Protein AF-A0A934M4R4-F1 (afdb_monomer)

Structure (mmCIF, N/CA/C/O backbone):
data_AF-A0A934M4R4-F1
#
_entry.id   AF-A0A934M4R4-F1
#
loop_
_atom_site.group_PDB
_atom_site.id
_atom_site.type_symbol
_atom_site.label_atom_id
_atom_site.label_alt_id
_atom_site.label_comp_id
_atom_site.label_asym_id
_atom_site.label_entity_id
_atom_site.label_seq_id
_atom_site.pdbx_PDB_ins_code
_atom_site.Cartn_x
_atom_site.Cartn_y
_atom_site.Cartn_z
_atom_site.occupancy
_atom_site.B_iso_or_equiv
_atom_site.auth_seq_id
_atom_site.auth_comp_id
_atom_site.auth_asym_id
_atom_site.auth_atom_id
_atom_site.pdbx_PDB_model_num
ATOM 1 N N . MET A 1 1 ? 10.917 -2.418 -11.834 1.00 42.75 1 MET A N 1
ATOM 2 C CA . MET A 1 1 ? 10.168 -3.680 -12.030 1.00 42.75 1 MET A CA 1
ATOM 3 C C . MET A 1 1 ? 9.037 -3.367 -13.005 1.00 42.75 1 MET A C 1
ATOM 5 O O . MET A 1 1 ? 8.462 -2.303 -12.860 1.00 42.75 1 MET A O 1
ATOM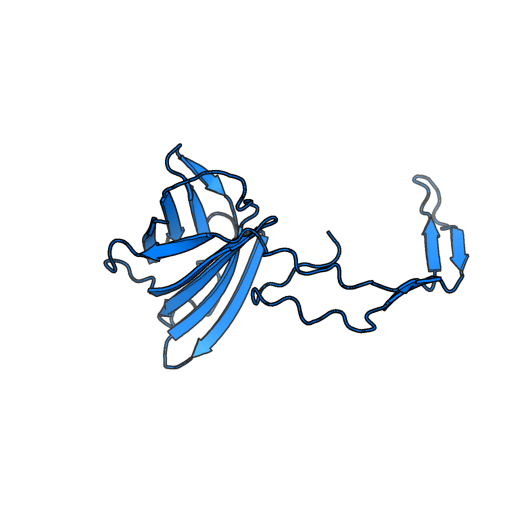 9 N N . ILE A 1 2 ? 8.799 -4.178 -14.044 1.00 49.91 2 ILE A N 1
ATOM 10 C CA . ILE A 1 2 ? 7.907 -3.802 -15.173 1.00 49.91 2 ILE A CA 1
ATOM 11 C C . ILE A 1 2 ? 6.428 -4.130 -14.877 1.00 49.91 2 ILE A C 1
ATOM 13 O O . ILE A 1 2 ? 5.533 -3.622 -15.539 1.00 49.91 2 ILE A O 1
ATOM 17 N N . LEU A 1 3 ? 6.155 -4.948 -13.854 1.00 52.44 3 LEU A N 1
ATOM 18 C CA . LEU A 1 3 ? 4.806 -5.370 -13.479 1.00 52.44 3 LEU A CA 1
ATOM 19 C C . LEU A 1 3 ? 4.591 -5.126 -11.983 1.00 52.44 3 LEU A C 1
ATOM 21 O O . LEU A 1 3 ? 5.076 -5.887 -11.149 1.00 52.44 3 LEU A O 1
ATOM 25 N N . GLU A 1 4 ? 3.869 -4.059 -11.656 1.00 50.03 4 GLU A N 1
ATOM 26 C CA . GLU A 1 4 ? 3.362 -3.765 -10.315 1.00 50.03 4 GLU A CA 1
ATOM 27 C C . GLU A 1 4 ? 1.836 -3.630 -10.415 1.00 50.03 4 GLU A C 1
ATOM 29 O O . GLU A 1 4 ? 1.331 -2.989 -11.336 1.00 50.03 4 GLU A O 1
ATOM 34 N N . SER A 1 5 ? 1.091 -4.277 -9.513 1.00 51.75 5 SER A N 1
ATOM 35 C CA . SER A 1 5 ? -0.371 -4.170 -9.455 1.00 51.75 5 SER A CA 1
ATOM 36 C C . SER A 1 5 ? -0.791 -3.561 -8.125 1.00 51.75 5 SER A C 1
ATOM 38 O O . SER A 1 5 ? -0.485 -4.092 -7.055 1.00 51.75 5 SER A O 1
ATOM 40 N N . ILE A 1 6 ? -1.517 -2.448 -8.200 1.00 54.88 6 ILE A N 1
ATOM 41 C CA . ILE A 1 6 ? -2.041 -1.713 -7.040 1.00 54.88 6 ILE A CA 1
ATOM 42 C C . ILE A 1 6 ? -3.285 -2.419 -6.466 1.00 54.88 6 ILE A C 1
ATOM 44 O O . ILE A 1 6 ? -3.585 -2.292 -5.282 1.00 54.88 6 ILE A O 1
ATOM 48 N N . SER A 1 7 ? -3.980 -3.237 -7.268 1.00 56.22 7 SER A N 1
ATOM 49 C CA . SER A 1 7 ? -5.166 -4.003 -6.843 1.00 56.22 7 SER A CA 1
ATOM 50 C C . SER A 1 7 ? -4.826 -5.321 -6.137 1.00 56.22 7 SER A C 1
ATOM 52 O O . SER A 1 7 ? -5.715 -6.099 -5.800 1.00 56.22 7 SER A O 1
ATOM 54 N N . GLY A 1 8 ? -3.535 -5.634 -5.983 1.00 49.66 8 GLY A N 1
ATOM 55 C CA . GLY A 1 8 ? -3.063 -6.878 -5.379 1.00 49.66 8 GLY A CA 1
ATOM 56 C C . GLY A 1 8 ? -3.322 -8.144 -6.209 1.00 49.66 8 GLY A C 1
ATOM 57 O O . GLY A 1 8 ? -2.852 -9.219 -5.842 1.00 49.66 8 GLY A O 1
ATOM 58 N N . SER A 1 9 ? -4.017 -8.051 -7.341 1.00 54.22 9 SER A N 1
ATOM 59 C CA . SER A 1 9 ? -4.164 -9.156 -8.288 1.00 54.22 9 SER A CA 1
ATOM 60 C C . SER A 1 9 ? -3.326 -8.863 -9.527 1.00 54.22 9 SER A C 1
ATOM 62 O O . SER A 1 9 ? -3.502 -7.846 -10.197 1.00 54.22 9 SER A O 1
ATOM 64 N N . ILE A 1 10 ? -2.355 -9.733 -9.807 1.00 58.53 10 ILE A N 1
ATOM 65 C CA . ILE A 1 10 ? -1.690 -9.760 -11.110 1.00 58.53 10 ILE A CA 1
ATOM 66 C C . ILE A 1 10 ? -2.567 -10.665 -11.980 1.00 58.53 10 ILE A C 1
ATOM 68 O O . ILE A 1 10 ? -2.750 -11.832 -11.617 1.00 58.53 10 ILE A O 1
ATOM 72 N N . PRO A 1 11 ? -3.168 -10.155 -13.069 1.00 58.50 11 PRO A N 1
ATOM 73 C CA . PRO A 1 11 ? -3.971 -10.987 -13.952 1.00 58.50 11 PRO A CA 1
ATOM 74 C C . PRO A 1 11 ? -3.113 -12.127 -14.502 1.00 58.50 11 PRO A C 1
ATOM 76 O O . PRO A 1 11 ? -1.898 -11.987 -14.662 1.00 58.50 11 PRO A O 1
ATOM 79 N N . LYS A 1 12 ? -3.743 -13.270 -14.788 1.00 64.88 12 LYS A N 1
ATOM 80 C CA . LYS A 1 12 ? -3.035 -14.389 -15.412 1.00 64.88 12 LYS A CA 1
ATOM 81 C C . LYS A 1 12 ? -2.385 -13.897 -16.703 1.00 64.88 12 LYS A C 1
ATOM 83 O O . LYS A 1 12 ? -3.072 -13.426 -17.602 1.00 64.88 12 LYS A O 1
ATOM 88 N N . LEU A 1 13 ? -1.067 -14.033 -16.791 1.00 70.38 13 LEU A N 1
ATOM 89 C CA . LEU A 1 13 ? -0.270 -13.615 -17.946 1.00 70.38 13 LEU A CA 1
ATOM 90 C C . LEU A 1 13 ? -0.336 -14.643 -19.089 1.00 70.38 13 LEU A C 1
ATOM 92 O O . LEU A 1 13 ? 0.633 -14.820 -19.825 1.00 70.38 13 LEU A O 1
ATOM 96 N N . GLU A 1 14 ? -1.458 -15.357 -19.221 1.00 68.69 14 GLU A N 1
ATOM 97 C CA . GLU A 1 14 ? -1.664 -16.312 -20.307 1.00 68.69 14 GLU A CA 1
ATOM 98 C C . GLU A 1 14 ? -1.579 -15.558 -21.638 1.00 68.69 14 GLU A C 1
ATOM 100 O O . GLU A 1 14 ? -2.387 -14.678 -21.923 1.00 68.69 14 GLU A O 1
ATOM 105 N N . ASN A 1 15 ? -0.563 -15.891 -22.438 1.00 70.75 15 ASN A N 1
ATOM 106 C CA . ASN A 1 15 ? -0.246 -15.242 -23.713 1.00 70.75 15 ASN A CA 1
ATOM 107 C C . ASN A 1 15 ? 0.137 -13.754 -23.619 1.00 70.75 15 ASN A C 1
ATOM 109 O O . ASN A 1 15 ? 0.085 -13.054 -24.629 1.00 70.75 15 ASN A O 1
ATOM 113 N N . ALA A 1 16 ? 0.546 -13.258 -22.448 1.00 78.94 16 ALA A N 1
ATOM 114 C CA . ALA A 1 16 ? 1.043 -11.891 -22.345 1.00 78.94 16 ALA A CA 1
ATOM 115 C C . ALA A 1 16 ? 2.378 -11.737 -23.099 1.00 78.94 16 ALA A C 1
ATOM 117 O O . ALA A 1 16 ? 3.275 -12.581 -23.006 1.00 78.94 16 ALA A O 1
ATOM 118 N N . VAL A 1 17 ? 2.513 -10.638 -23.840 1.00 81.38 17 VAL A N 1
ATOM 119 C CA . VAL A 1 17 ? 3.705 -10.305 -24.625 1.00 81.38 17 VAL A CA 1
ATOM 120 C C . VAL A 1 17 ? 4.112 -8.877 -24.297 1.00 81.38 17 VAL A C 1
ATOM 122 O O . VAL A 1 17 ? 3.273 -7.979 -24.282 1.00 81.38 17 VAL A O 1
ATOM 125 N N . VAL A 1 18 ? 5.401 -8.670 -24.038 1.00 85.50 18 VAL A N 1
ATOM 126 C CA . VAL A 1 18 ? 5.998 -7.334 -24.100 1.00 85.50 18 VAL A CA 1
ATOM 127 C C . VAL A 1 18 ? 6.557 -7.170 -25.505 1.00 85.50 18 VAL A C 1
ATOM 129 O O . VAL A 1 18 ? 7.500 -7.866 -25.873 1.00 85.50 18 VAL A O 1
ATOM 132 N N . GLU A 1 19 ? 5.950 -6.286 -26.289 1.00 89.94 19 GLU A N 1
ATOM 133 C CA . GLU A 1 19 ? 6.438 -5.919 -27.616 1.00 89.94 19 GLU A CA 1
ATOM 134 C C . GLU A 1 19 ? 7.292 -4.653 -27.496 1.00 89.94 19 GLU A C 1
ATOM 136 O O . GLU A 1 19 ? 6.860 -3.641 -26.941 1.00 89.94 19 GLU A O 1
ATOM 141 N N . VAL A 1 20 ? 8.531 -4.727 -27.978 1.00 89.81 20 VAL A N 1
ATOM 142 C CA . VAL A 1 20 ? 9.406 -3.562 -28.137 1.00 89.81 20 VAL A CA 1
ATOM 143 C C . VAL A 1 20 ? 9.523 -3.286 -29.629 1.00 89.81 20 VAL A C 1
ATOM 145 O O . VAL A 1 20 ? 9.950 -4.170 -30.367 1.00 89.81 20 VAL A O 1
ATOM 148 N N . GLU A 1 21 ? 9.152 -2.077 -30.055 1.00 92.00 21 GLU A N 1
ATOM 149 C CA . GLU A 1 21 ? 9.203 -1.641 -31.464 1.00 92.00 21 GLU A CA 1
ATOM 150 C C . GLU A 1 21 ? 10.481 -0.853 -31.808 1.00 92.00 21 GLU A C 1
ATOM 152 O O . GLU A 1 21 ? 10.900 -0.777 -32.966 1.00 92.00 21 GLU A O 1
ATOM 157 N N . ALA A 1 22 ? 11.106 -0.232 -30.805 1.00 91.06 22 ALA A N 1
ATOM 158 C CA . ALA A 1 22 ? 12.335 0.531 -30.977 1.00 91.06 22 ALA A CA 1
ATOM 159 C C . ALA A 1 22 ? 13.078 0.722 -29.651 1.00 91.06 22 ALA A C 1
ATOM 161 O O . ALA A 1 22 ? 12.471 0.904 -28.593 1.00 91.06 22 ALA A O 1
ATOM 162 N N . VAL A 1 23 ? 14.407 0.776 -29.723 1.00 89.06 23 VAL A N 1
ATOM 163 C CA . VAL A 1 23 ? 15.275 1.190 -28.614 1.00 89.06 23 VAL A CA 1
ATOM 164 C C . VAL A 1 23 ? 15.983 2.484 -28.994 1.00 89.06 23 VAL A C 1
ATOM 166 O O . VAL A 1 23 ? 16.750 2.525 -29.954 1.00 89.06 23 VAL A O 1
ATOM 169 N N . LYS A 1 24 ? 15.754 3.548 -28.218 1.00 89.94 24 LYS A N 1
ATOM 170 C CA . LYS A 1 24 ? 16.398 4.852 -28.424 1.00 89.94 24 LYS A CA 1
ATOM 171 C C . LYS A 1 24 ? 17.572 5.026 -27.467 1.00 89.94 24 LYS A C 1
ATOM 173 O O . LYS A 1 24 ? 17.402 4.979 -26.250 1.00 89.94 24 LYS A O 1
ATOM 178 N N . ILE A 1 25 ? 18.758 5.246 -28.025 1.00 89.06 25 ILE A N 1
ATOM 179 C CA . ILE A 1 25 ? 20.003 5.453 -27.282 1.00 89.06 25 ILE A CA 1
ATOM 180 C C . ILE A 1 25 ? 20.343 6.943 -27.300 1.00 89.06 25 ILE A C 1
ATOM 182 O O . ILE A 1 25 ? 20.584 7.526 -28.362 1.00 89.06 25 ILE A O 1
ATOM 186 N N . PHE A 1 26 ? 20.384 7.540 -26.110 1.00 87.00 26 PHE A N 1
ATOM 187 C CA . PHE A 1 26 ? 20.700 8.950 -25.899 1.00 87.00 26 PHE A CA 1
ATOM 188 C C . PHE A 1 26 ? 22.151 9.102 -25.435 1.00 87.00 26 PHE A C 1
ATOM 190 O O . PHE A 1 26 ? 22.565 8.486 -24.452 1.00 87.00 26 PHE A O 1
ATOM 197 N N . TYR A 1 27 ? 22.922 9.943 -26.125 1.00 83.25 27 TYR A N 1
ATOM 198 C CA . TYR A 1 27 ? 24.290 10.283 -25.736 1.00 83.25 27 TYR A CA 1
ATOM 199 C C . TYR A 1 27 ? 24.303 11.652 -25.057 1.00 83.25 27 TYR A C 1
ATOM 201 O O . TYR A 1 27 ? 23.703 12.599 -25.553 1.00 83.25 27 TYR A O 1
ATOM 209 N N . LYS A 1 28 ? 25.031 11.766 -23.940 1.00 73.44 28 LYS A N 1
ATOM 210 C CA . LYS A 1 28 ? 25.041 12.940 -23.045 1.00 73.44 28 LYS A CA 1
ATOM 211 C C . LYS A 1 28 ? 25.385 14.280 -23.727 1.00 73.44 28 LYS A C 1
ATOM 213 O O . LYS A 1 28 ? 25.091 15.325 -23.166 1.00 73.44 28 LYS A O 1
ATOM 218 N N . SER A 1 29 ? 26.018 14.256 -24.901 1.00 71.12 29 SER A N 1
ATOM 219 C CA . SER A 1 29 ? 26.544 15.435 -25.607 1.00 71.12 29 SER A CA 1
ATOM 220 C C . SER A 1 29 ? 25.997 15.619 -27.030 1.00 71.12 29 SER A C 1
ATOM 222 O O . SER A 1 29 ? 26.611 16.325 -27.823 1.00 71.12 29 SER A O 1
ATOM 224 N N . SER A 1 30 ? 24.905 14.943 -27.393 1.00 67.12 30 SER A N 1
ATOM 225 C CA . SER A 1 30 ? 24.336 14.967 -28.746 1.00 67.12 30 SER A CA 1
ATOM 226 C C . SER A 1 30 ? 22.845 15.271 -28.677 1.00 67.12 30 SER A C 1
ATOM 228 O O . SER A 1 30 ? 22.121 14.593 -27.955 1.00 67.12 30 SER A O 1
ATOM 230 N N . GLU A 1 31 ? 22.375 16.236 -29.472 1.00 67.00 31 GLU A N 1
ATOM 231 C CA . GLU A 1 31 ? 20.935 16.477 -29.683 1.00 67.00 31 GLU A CA 1
ATOM 232 C C . GLU A 1 31 ? 20.269 15.348 -30.491 1.00 67.00 31 GLU A C 1
ATOM 234 O O . GLU A 1 31 ? 19.047 15.219 -30.512 1.00 67.00 31 GLU A O 1
ATOM 239 N N . ASN A 1 32 ? 21.074 14.486 -31.120 1.00 71.31 32 ASN A N 1
ATOM 240 C CA . ASN A 1 32 ? 20.613 13.340 -31.890 1.00 71.31 32 ASN A CA 1
ATOM 241 C C . ASN A 1 32 ? 20.653 12.056 -31.052 1.00 71.31 32 ASN A C 1
ATOM 243 O O . ASN A 1 32 ? 21.667 11.746 -30.414 1.00 71.31 32 ASN A O 1
ATOM 247 N N . PHE A 1 33 ? 19.574 11.276 -31.111 1.00 81.94 33 PHE A N 1
ATOM 248 C CA . PHE A 1 33 ? 19.523 9.904 -30.607 1.00 81.94 33 PHE A CA 1
ATOM 249 C C . PHE A 1 33 ? 19.789 8.919 -31.748 1.00 81.94 33 PHE A C 1
ATOM 251 O O . PHE A 1 33 ? 19.519 9.207 -32.915 1.00 81.94 33 PHE A O 1
ATOM 258 N N . LYS A 1 34 ? 20.297 7.731 -31.416 1.00 87.88 34 LYS A N 1
ATOM 259 C CA . LYS A 1 34 ? 20.263 6.594 -32.346 1.00 87.88 34 LYS A CA 1
ATOM 260 C C . LYS A 1 34 ? 19.037 5.748 -32.033 1.00 87.88 34 LYS A C 1
ATOM 262 O O . LYS A 1 34 ? 18.823 5.414 -30.869 1.00 87.88 34 LYS A O 1
ATOM 267 N N . SER A 1 35 ? 18.249 5.421 -33.054 1.00 88.44 35 SER A N 1
ATOM 268 C CA . SER A 1 35 ? 17.175 4.429 -32.945 1.00 88.44 35 SER A CA 1
ATOM 269 C C . SER A 1 35 ? 17.690 3.085 -33.434 1.00 88.44 35 SER A C 1
ATOM 271 O O . SER A 1 35 ? 18.372 3.015 -34.458 1.00 88.44 35 SER A O 1
ATOM 273 N N . ILE A 1 36 ? 17.377 2.031 -32.694 1.00 90.38 36 ILE A N 1
ATOM 274 C CA . ILE A 1 36 ? 17.426 0.660 -33.184 1.00 90.38 36 ILE A CA 1
ATOM 275 C C . ILE A 1 36 ? 15.971 0.241 -33.324 1.00 90.38 36 ILE A C 1
ATOM 277 O O . ILE A 1 36 ? 15.330 -0.103 -32.332 1.00 90.38 36 ILE A O 1
ATOM 281 N N . ASP A 1 37 ? 15.451 0.339 -34.541 1.00 92.31 37 ASP A N 1
ATOM 282 C CA . ASP A 1 37 ? 14.091 -0.085 -34.852 1.00 92.31 37 ASP A CA 1
ATOM 283 C C . ASP A 1 37 ? 14.080 -1.601 -35.052 1.00 92.31 37 ASP A C 1
ATOM 285 O O . ASP A 1 37 ? 14.997 -2.182 -35.641 1.00 92.31 37 ASP A O 1
ATOM 289 N N . GLY A 1 38 ? 13.052 -2.257 -34.539 1.00 88.88 38 GLY A N 1
ATOM 290 C CA . GLY A 1 38 ? 12.935 -3.701 -34.620 1.00 88.88 38 GLY A CA 1
ATOM 291 C C . GLY A 1 38 ? 11.780 -4.187 -33.775 1.00 88.88 38 GLY A C 1
ATOM 292 O O . GLY A 1 38 ? 11.381 -3.542 -32.817 1.00 88.88 38 GLY A O 1
ATOM 293 N N . ARG A 1 39 ? 11.227 -5.336 -34.144 1.00 92.69 39 ARG A N 1
ATOM 294 C CA . ARG A 1 39 ? 10.143 -5.948 -33.392 1.00 92.69 39 ARG A CA 1
ATOM 295 C C . ARG A 1 39 ? 10.698 -7.075 -32.535 1.00 92.69 39 ARG A C 1
ATOM 297 O O . ARG A 1 39 ? 11.127 -8.101 -33.067 1.00 92.69 39 ARG A O 1
ATOM 304 N N . TRP A 1 40 ? 10.684 -6.884 -31.222 1.00 92.31 40 TRP A N 1
ATOM 305 C CA . TRP A 1 40 ? 11.070 -7.906 -30.252 1.00 92.31 40 TRP A CA 1
ATOM 306 C C . TRP A 1 40 ? 9.866 -8.295 -29.400 1.00 92.31 40 TRP A C 1
ATOM 308 O O . TRP A 1 40 ? 9.490 -7.580 -28.472 1.00 92.31 40 TRP A O 1
ATOM 318 N N . ASP A 1 41 ? 9.295 -9.458 -29.709 1.00 89.06 41 ASP A N 1
ATOM 319 C CA . ASP A 1 41 ? 8.163 -10.028 -28.979 1.00 89.06 41 ASP A CA 1
ATOM 320 C C . ASP A 1 41 ? 8.688 -10.895 -27.823 1.00 89.06 41 ASP A C 1
ATOM 322 O O . ASP A 1 41 ? 9.073 -12.058 -27.995 1.00 89.06 41 ASP A O 1
ATOM 326 N N . LEU A 1 42 ? 8.714 -10.333 -26.616 1.00 85.00 42 LEU A N 1
ATOM 327 C CA . LEU A 1 42 ? 9.133 -11.021 -25.397 1.00 85.00 42 LEU A CA 1
ATOM 328 C C . LEU A 1 42 ? 7.923 -11.726 -24.780 1.00 85.00 42 LEU A C 1
ATOM 330 O O . LEU A 1 42 ? 7.148 -11.139 -24.018 1.00 85.00 42 LEU A O 1
ATOM 334 N N . LYS A 1 43 ? 7.749 -13.003 -25.129 1.00 83.25 43 LYS A N 1
ATOM 335 C CA . LYS A 1 43 ? 6.683 -13.841 -24.567 1.00 83.25 43 LYS A CA 1
ATOM 336 C C . LYS A 1 43 ? 6.894 -14.024 -23.069 1.00 83.25 43 LYS A C 1
ATOM 338 O O . LYS A 1 43 ? 7.921 -14.554 -22.640 1.00 83.25 43 LYS A O 1
ATOM 343 N N . LEU A 1 44 ? 5.898 -13.644 -22.280 1.00 73.50 44 LEU A N 1
ATOM 344 C CA . LEU A 1 44 ? 5.891 -13.906 -20.852 1.00 73.50 44 LEU A CA 1
ATOM 345 C C . LEU A 1 44 ? 5.366 -15.325 -20.643 1.00 73.50 44 LEU A C 1
ATOM 347 O O . LEU A 1 44 ? 4.199 -15.623 -20.885 1.00 73.50 44 LEU A O 1
ATOM 351 N N . SER A 1 45 ? 6.239 -16.223 -20.198 1.00 67.69 45 SER A N 1
ATOM 352 C CA . SER A 1 45 ? 5.772 -17.469 -19.602 1.00 67.69 45 SER A CA 1
ATOM 353 C C . SER A 1 45 ? 5.342 -17.123 -18.184 1.00 67.69 45 SER A C 1
ATOM 355 O O . SER A 1 45 ? 6.170 -16.767 -17.348 1.00 67.69 45 SER A O 1
ATOM 357 N N . GLY A 1 46 ? 4.033 -17.150 -17.919 1.00 59.19 46 GLY A N 1
ATOM 358 C CA . GLY A 1 46 ? 3.537 -17.106 -16.549 1.00 59.19 46 GLY A CA 1
ATOM 359 C C . GLY A 1 46 ? 4.225 -18.232 -15.786 1.00 59.19 46 GLY A C 1
ATOM 360 O O . GLY A 1 46 ? 3.972 -19.404 -16.065 1.00 59.19 46 GLY A O 1
ATOM 361 N N . GLY A 1 47 ? 5.173 -17.884 -14.912 1.00 53.91 47 GLY A N 1
ATOM 362 C CA . GLY A 1 47 ? 5.886 -18.865 -14.104 1.00 53.91 47 GLY A CA 1
ATOM 363 C C . G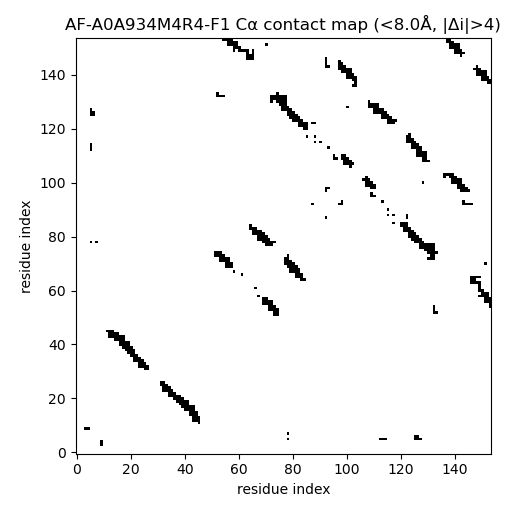LY A 1 47 ? 4.878 -19.748 -13.375 1.00 53.91 47 GLY A C 1
ATOM 364 O O . GLY A 1 47 ? 3.767 -19.302 -13.068 1.00 53.91 47 GLY A O 1
ATOM 365 N N . LYS A 1 48 ? 5.245 -21.008 -13.107 1.00 51.56 48 LYS A N 1
ATOM 366 C CA . LYS A 1 48 ? 4.457 -21.841 -12.197 1.00 51.56 48 LYS A CA 1
ATOM 367 C C . LYS A 1 48 ? 4.220 -21.014 -10.939 1.00 51.56 48 LYS A C 1
ATOM 369 O O . LYS A 1 48 ? 5.165 -20.480 -10.366 1.00 51.56 48 LYS A O 1
ATOM 374 N N . SER A 1 49 ? 2.953 -20.862 -10.571 1.00 54.25 49 SER A N 1
ATOM 375 C CA . SER A 1 49 ? 2.561 -20.297 -9.287 1.00 54.25 49 SER A CA 1
ATOM 376 C C . SER A 1 49 ? 2.972 -21.298 -8.210 1.00 54.25 49 SER A C 1
ATOM 378 O O . SER A 1 49 ? 2.123 -21.970 -7.628 1.00 54.25 49 SER A O 1
ATOM 380 N N . ASP A 1 50 ? 4.277 -21.430 -7.971 1.00 50.91 50 ASP A N 1
ATOM 381 C CA . ASP A 1 50 ? 4.774 -21.919 -6.697 1.00 50.91 50 ASP A CA 1
ATOM 382 C C . ASP A 1 50 ? 4.062 -21.073 -5.649 1.00 50.91 50 ASP A C 1
ATOM 384 O O . ASP A 1 50 ? 3.961 -19.854 -5.819 1.00 50.91 50 ASP A O 1
ATOM 388 N N . THR A 1 51 ? 3.453 -21.734 -4.663 1.00 55.03 51 THR A N 1
ATOM 389 C CA . THR A 1 51 ? 2.683 -21.116 -3.578 1.00 55.03 51 THR A CA 1
ATOM 390 C C . THR A 1 51 ? 3.321 -19.790 -3.206 1.00 55.03 51 THR A C 1
ATOM 392 O O . THR A 1 51 ? 4.400 -19.776 -2.613 1.00 55.03 51 THR A O 1
ATOM 395 N N . VAL A 1 52 ? 2.705 -18.688 -3.649 1.00 62.91 52 VAL A N 1
ATOM 396 C CA . VAL A 1 52 ? 3.266 -17.354 -3.457 1.00 62.91 52 VAL A CA 1
ATOM 397 C C . VAL A 1 52 ? 3.404 -17.213 -1.957 1.00 62.91 52 VAL A C 1
ATOM 399 O O . VAL A 1 52 ? 2.386 -17.239 -1.267 1.00 62.91 52 VAL A O 1
ATOM 402 N N . ASN A 1 53 ? 4.644 -17.163 -1.460 1.00 71.75 53 ASN A N 1
ATOM 403 C CA . ASN A 1 53 ? 4.895 -17.045 -0.034 1.00 71.75 53 ASN A CA 1
ATOM 404 C C . ASN A 1 53 ? 4.237 -15.739 0.398 1.00 71.75 53 ASN A C 1
ATOM 406 O O . ASN A 1 53 ? 4.702 -14.660 0.048 1.00 71.75 53 ASN A O 1
ATOM 410 N N . SER A 1 54 ? 3.063 -15.845 1.002 1.00 83.88 54 SER A N 1
ATOM 411 C CA . SER A 1 54 ? 2.207 -14.708 1.270 1.00 83.88 54 SER A CA 1
ATOM 412 C C . SER A 1 54 ? 1.717 -14.826 2.687 1.00 83.88 54 SER A C 1
ATOM 414 O O . SER A 1 54 ? 1.224 -15.880 3.086 1.00 83.88 54 SER A O 1
ATOM 416 N N . VAL A 1 55 ? 1.881 -13.746 3.429 1.00 89.56 55 VAL A N 1
ATOM 417 C CA . VAL A 1 55 ? 1.560 -13.685 4.845 1.00 89.56 55 VAL A CA 1
ATOM 418 C C . VAL A 1 55 ? 0.422 -12.696 5.000 1.00 89.56 55 VAL A C 1
ATOM 420 O O . VAL A 1 55 ? 0.531 -11.555 4.555 1.00 89.56 55 VAL A O 1
ATOM 423 N N . GLU A 1 56 ? -0.684 -13.146 5.574 1.00 92.94 56 GLU A N 1
ATOM 424 C CA . GLU A 1 56 ? -1.825 -12.287 5.879 1.00 92.94 56 GLU A CA 1
ATOM 425 C C . GLU A 1 56 ? -1.661 -11.693 7.269 1.00 92.94 56 GLU A C 1
ATOM 427 O O . GLU A 1 56 ? -1.123 -12.341 8.158 1.00 92.94 56 GLU A O 1
ATOM 432 N N . TYR A 1 57 ? -2.116 -10.455 7.429 1.00 94.44 57 TYR A N 1
ATOM 433 C CA . TYR A 1 57 ? -2.121 -9.748 8.697 1.00 94.44 57 TYR A CA 1
ATOM 434 C C . TYR A 1 57 ? -3.551 -9.331 9.022 1.00 94.44 57 TYR A C 1
ATOM 436 O O . TYR A 1 57 ? -4.330 -8.952 8.141 1.00 94.44 57 TYR A O 1
ATOM 444 N N . LYS A 1 58 ? -3.898 -9.396 10.301 1.00 93.44 58 LYS A N 1
ATOM 445 C CA . LYS A 1 58 ? -5.211 -9.058 10.844 1.00 93.44 58 LYS A CA 1
ATOM 446 C C . LYS A 1 58 ? -5.089 -7.928 11.847 1.00 93.44 58 LYS A C 1
ATOM 448 O O . LYS A 1 58 ? -4.040 -7.718 12.449 1.00 93.44 58 LYS A O 1
ATOM 453 N N . VAL A 1 59 ? -6.185 -7.206 12.033 1.00 92.00 59 VAL A N 1
ATOM 454 C CA . VAL A 1 59 ? -6.233 -6.133 13.021 1.00 92.00 59 VAL A CA 1
ATOM 455 C C . VAL A 1 59 ? -6.364 -6.718 14.418 1.00 92.00 59 VAL A C 1
ATOM 457 O O . VAL A 1 59 ? -7.261 -7.520 14.676 1.00 92.00 59 VAL A O 1
ATOM 460 N N . GLU A 1 60 ? -5.489 -6.285 15.321 1.00 78.75 60 GLU A N 1
ATOM 461 C CA . GLU A 1 60 ? -5.545 -6.667 16.735 1.00 78.75 60 GLU A CA 1
ATOM 462 C C . GLU A 1 60 ? -6.652 -5.899 17.483 1.00 78.75 60 GLU A C 1
ATOM 464 O O . GLU A 1 60 ? -7.355 -6.468 18.318 1.00 78.75 60 GLU A O 1
ATOM 469 N N . SER A 1 61 ? -6.880 -4.617 17.153 1.00 72.44 61 SER A N 1
ATOM 470 C CA . SER A 1 61 ? -8.025 -3.852 17.669 1.00 72.44 61 SER A CA 1
ATOM 471 C C . SER A 1 61 ? -8.513 -2.739 16.722 1.00 72.44 61 SER A C 1
ATOM 473 O O . SER A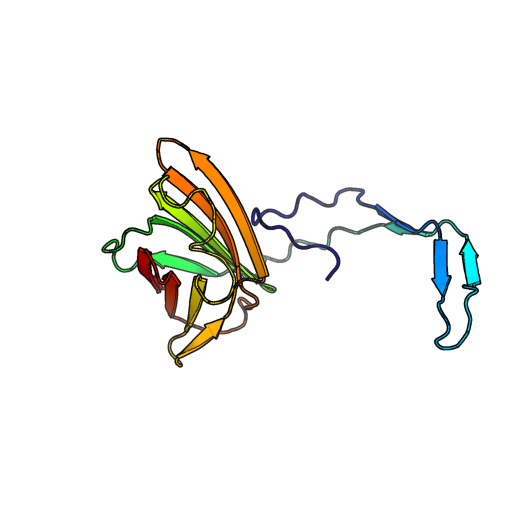 1 61 ? -7.738 -1.903 16.261 1.00 72.44 61 SER A O 1
ATOM 475 N N . ASN A 1 62 ? -9.825 -2.699 16.459 1.00 63.69 62 ASN A N 1
ATOM 476 C CA . ASN A 1 62 ? -10.478 -1.703 15.592 1.00 63.69 62 ASN A CA 1
ATOM 477 C C . ASN A 1 62 ? -10.839 -0.420 16.365 1.00 63.69 62 ASN A C 1
ATOM 479 O O . ASN A 1 62 ? -12.014 -0.095 16.529 1.00 63.69 62 ASN A O 1
ATOM 483 N N . LYS A 1 63 ? -9.842 0.295 16.899 1.00 65.25 63 LYS A N 1
ATOM 484 C CA . LYS A 1 63 ? -10.069 1.556 17.642 1.00 65.25 63 LYS A CA 1
ATOM 485 C C . LYS A 1 63 ? -9.821 2.829 16.826 1.00 65.25 63 LYS A C 1
ATOM 487 O O . LYS A 1 63 ? -9.964 3.921 17.369 1.00 65.25 63 LYS A O 1
ATOM 492 N N . SER A 1 64 ? -9.439 2.713 15.559 1.00 76.31 64 SER A N 1
ATOM 493 C CA . SER A 1 64 ? -9.097 3.853 14.707 1.00 76.31 64 SER A CA 1
ATOM 494 C C . SER A 1 64 ? -10.185 4.145 13.674 1.00 76.31 64 SER A C 1
ATOM 496 O O . SER A 1 64 ? -11.046 3.310 13.404 1.00 76.31 64 SER A O 1
ATOM 498 N N . GLY A 1 65 ? -10.124 5.326 13.052 1.00 88.31 65 GLY A N 1
ATOM 499 C CA . GLY A 1 65 ? -10.934 5.658 11.873 1.00 88.31 65 GLY A CA 1
ATOM 500 C C . GLY A 1 65 ? -10.509 4.917 10.596 1.00 88.31 65 GLY A C 1
ATOM 501 O O . GLY A 1 65 ? -10.891 5.337 9.507 1.00 88.31 65 GLY A O 1
ATOM 502 N N . ILE A 1 66 ? -9.685 3.869 10.723 1.00 93.06 66 ILE A N 1
ATOM 503 C CA . ILE A 1 66 ? -9.130 3.071 9.632 1.00 93.06 66 ILE A CA 1
ATOM 504 C C . ILE A 1 66 ? -9.693 1.657 9.743 1.00 93.06 66 ILE A C 1
ATOM 506 O O . ILE A 1 66 ? -9.370 0.908 10.664 1.00 93.06 66 ILE A O 1
ATOM 510 N N . GLU A 1 67 ? -10.511 1.272 8.774 1.00 93.62 67 GLU A N 1
ATOM 511 C CA . GLU A 1 67 ? -11.072 -0.070 8.676 1.00 93.62 67 GLU A CA 1
ATOM 512 C C . GLU A 1 67 ? -10.234 -0.906 7.709 1.00 93.62 67 GLU A C 1
ATOM 514 O O . GLU A 1 67 ? -10.276 -0.702 6.499 1.00 93.62 67 GLU A O 1
ATOM 519 N N . ILE A 1 68 ? -9.451 -1.854 8.218 1.00 94.12 68 ILE A N 1
ATOM 520 C CA . ILE A 1 68 ? -8.650 -2.730 7.356 1.00 94.12 68 ILE A CA 1
ATOM 521 C C . ILE A 1 68 ? -9.556 -3.763 6.687 1.00 94.12 68 ILE A C 1
ATOM 523 O O . ILE A 1 68 ? -10.218 -4.554 7.356 1.00 94.12 68 ILE A O 1
ATOM 527 N N . ILE A 1 69 ? -9.526 -3.786 5.357 1.00 93.25 69 ILE A N 1
ATOM 528 C CA . ILE A 1 69 ? -10.219 -4.777 4.528 1.00 93.25 69 ILE A CA 1
ATOM 529 C C . ILE A 1 69 ? -9.279 -5.951 4.248 1.00 93.25 69 ILE A C 1
ATOM 531 O O . ILE A 1 69 ? -9.676 -7.110 4.342 1.00 93.25 69 ILE A O 1
ATOM 535 N N . SER A 1 70 ? -8.022 -5.661 3.900 1.00 93.62 70 SER A N 1
ATOM 536 C CA . SER A 1 70 ? -6.989 -6.679 3.716 1.00 93.62 70 SER A CA 1
ATOM 537 C C . SER A 1 70 ? -5.596 -6.121 3.994 1.00 93.62 70 SER A C 1
ATOM 539 O O . SER A 1 70 ? -5.314 -4.958 3.711 1.00 93.62 70 SER A O 1
ATOM 541 N N . ALA A 1 71 ? -4.713 -6.955 4.533 1.00 94.50 71 ALA A N 1
ATOM 542 C CA . ALA A 1 71 ? -3.297 -6.653 4.678 1.00 94.50 71 ALA A CA 1
ATOM 543 C C . ALA A 1 71 ? -2.508 -7.927 4.380 1.00 94.50 71 ALA A C 1
ATOM 545 O O . ALA A 1 71 ? -2.689 -8.950 5.045 1.00 94.50 71 ALA A O 1
ATOM 546 N N . LYS A 1 72 ? -1.680 -7.896 3.335 1.00 92.81 72 LYS A N 1
ATOM 547 C CA . LYS A 1 72 ? -1.000 -9.089 2.835 1.00 92.81 72 LYS A CA 1
ATOM 548 C C . LYS A 1 72 ? 0.406 -8.772 2.359 1.00 92.81 72 LYS A C 1
ATOM 550 O O . LYS A 1 72 ? 0.598 -8.051 1.380 1.00 92.81 72 LYS A O 1
ATOM 555 N N . SER A 1 73 ? 1.381 -9.392 3.008 1.00 91.06 73 SER A N 1
ATOM 556 C CA . SER A 1 73 ? 2.759 -9.418 2.544 1.00 91.06 73 SER A CA 1
ATOM 557 C C . SER A 1 73 ? 2.917 -10.456 1.438 1.00 91.06 73 SER A C 1
ATOM 559 O O . SER A 1 73 ? 2.429 -11.581 1.550 1.00 91.06 73 SER A O 1
ATOM 561 N N . ARG A 1 74 ? 3.593 -10.079 0.361 1.00 87.44 74 ARG A N 1
ATOM 562 C CA . ARG A 1 74 ? 3.952 -10.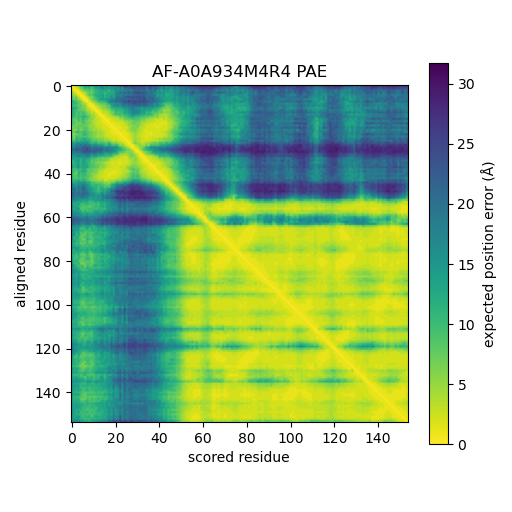894 -0.805 1.00 87.44 74 ARG A CA 1
ATOM 563 C C . ARG A 1 74 ? 5.470 -10.832 -1.002 1.00 87.44 74 ARG A C 1
ATOM 565 O O . ARG A 1 74 ? 6.113 -9.940 -0.451 1.00 87.44 74 ARG A O 1
ATOM 572 N N . PRO A 1 75 ? 6.064 -11.690 -1.849 1.00 86.38 75 PRO A N 1
ATOM 573 C CA . PRO A 1 75 ? 7.516 -11.737 -2.029 1.00 86.38 75 PRO A CA 1
ATOM 574 C C . PRO A 1 75 ? 8.169 -10.403 -2.406 1.00 86.38 75 PRO A C 1
ATOM 576 O O . PRO A 1 75 ? 9.353 -10.214 -2.146 1.00 86.38 75 PRO A O 1
ATOM 579 N N . THR A 1 76 ? 7.419 -9.481 -3.009 1.00 83.31 76 THR A N 1
ATOM 580 C CA . THR A 1 76 ? 7.937 -8.200 -3.508 1.00 83.31 76 THR A CA 1
ATOM 581 C C . THR A 1 76 ? 7.252 -6.967 -2.925 1.00 83.31 76 THR A C 1
ATOM 583 O O . THR A 1 76 ? 7.685 -5.858 -3.221 1.00 83.31 76 THR A O 1
ATOM 586 N N . SER A 1 77 ? 6.164 -7.125 -2.172 1.00 88.88 77 SER A N 1
ATOM 587 C CA . SER A 1 77 ? 5.370 -5.992 -1.687 1.00 88.88 77 SER A CA 1
ATOM 588 C C .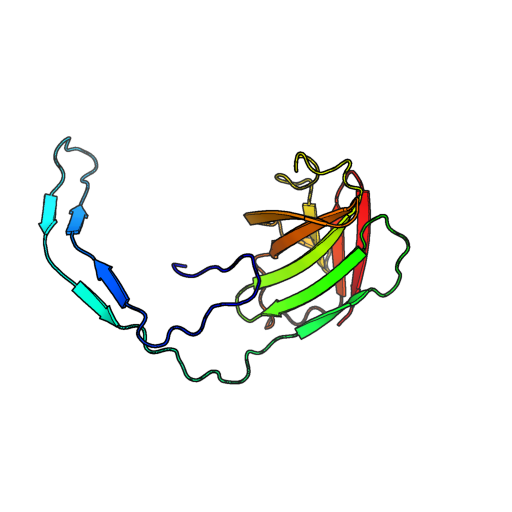 SER A 1 77 ? 4.485 -6.376 -0.513 1.00 88.88 77 SER A C 1
ATOM 590 O O . SER A 1 77 ? 4.010 -7.507 -0.422 1.00 88.88 77 SER A O 1
ATOM 592 N N . PHE A 1 78 ? 4.184 -5.400 0.334 1.00 92.31 78 PHE A N 1
ATOM 593 C CA . PHE A 1 78 ? 3.132 -5.495 1.332 1.00 92.31 78 PHE A CA 1
ATOM 594 C C . PHE A 1 78 ? 1.938 -4.674 0.862 1.00 92.31 78 PHE A C 1
ATOM 596 O O . PHE A 1 78 ? 2.009 -3.449 0.789 1.00 92.31 78 PHE A O 1
ATOM 603 N N . ASN A 1 79 ? 0.854 -5.351 0.503 1.00 93.06 79 ASN A N 1
ATOM 604 C CA . ASN A 1 79 ? -0.356 -4.720 -0.002 1.00 93.06 79 ASN A CA 1
ATOM 605 C C . ASN A 1 79 ? -1.352 -4.512 1.139 1.00 93.06 79 ASN A C 1
ATOM 607 O O . ASN A 1 79 ? -1.619 -5.442 1.904 1.00 93.06 79 ASN A O 1
ATOM 611 N N . VAL A 1 80 ? -1.909 -3.307 1.235 1.00 94.19 80 VAL A N 1
ATOM 612 C CA . VAL A 1 80 ? -2.947 -2.969 2.214 1.00 94.19 80 VAL A CA 1
ATOM 613 C C . VAL A 1 80 ? -4.136 -2.365 1.500 1.00 94.19 80 VAL A C 1
ATOM 615 O O . VAL A 1 80 ? -3.991 -1.422 0.724 1.00 94.19 80 VAL A O 1
ATOM 618 N N . THR A 1 81 ? -5.315 -2.892 1.806 1.00 94.69 81 THR A N 1
ATOM 619 C CA . THR A 1 81 ? -6.600 -2.311 1.438 1.00 94.69 81 THR A CA 1
ATOM 620 C C . THR A 1 81 ? -7.342 -1.923 2.703 1.00 94.69 81 THR A C 1
ATOM 622 O O . THR A 1 81 ? -7.530 -2.756 3.593 1.00 94.69 81 THR A O 1
ATOM 625 N N . PHE A 1 82 ? -7.791 -0.680 2.789 1.00 94.12 82 PHE A N 1
ATOM 626 C CA . PHE A 1 82 ? -8.503 -0.173 3.956 1.00 94.12 82 PHE A CA 1
ATOM 627 C C . PHE A 1 82 ? -9.555 0.859 3.557 1.00 94.12 82 PHE A C 1
ATOM 629 O O . PHE A 1 82 ? -9.459 1.465 2.493 1.00 94.12 82 PHE A O 1
ATOM 636 N N . ALA A 1 83 ? -10.563 1.048 4.400 1.00 94.50 83 ALA A N 1
ATOM 637 C CA . ALA A 1 83 ? -11.595 2.053 4.237 1.00 94.50 83 ALA A CA 1
ATOM 638 C C . ALA A 1 83 ? -11.492 3.142 5.309 1.00 94.50 83 ALA A C 1
ATOM 640 O O . ALA A 1 83 ? -11.158 2.868 6.464 1.00 94.50 83 ALA A O 1
ATOM 641 N N . VAL A 1 84 ? -11.801 4.376 4.920 1.00 94.75 84 VAL A N 1
ATOM 642 C CA . VAL A 1 84 ? -11.938 5.535 5.818 1.00 94.75 84 VAL A CA 1
ATOM 643 C C . VAL A 1 84 ? -13.137 6.387 5.393 1.00 94.75 84 VAL A C 1
ATOM 645 O O . VAL A 1 84 ? -13.716 6.164 4.328 1.00 94.75 84 VAL A O 1
ATOM 648 N N . ASP A 1 85 ? -13.504 7.375 6.211 1.00 93.56 85 ASP A N 1
ATOM 649 C CA . ASP A 1 85 ? -14.563 8.340 5.884 1.00 93.56 85 ASP A CA 1
ATOM 650 C C . ASP A 1 85 ? -14.337 9.034 4.531 1.00 93.56 85 ASP A C 1
ATOM 652 O O . ASP A 1 85 ? -13.219 9.433 4.194 1.00 93.56 85 ASP A O 1
ATOM 656 N N . GLU A 1 86 ? -15.422 9.290 3.796 1.00 93.44 86 GLU A N 1
ATOM 657 C CA . GLU A 1 86 ? -15.378 9.955 2.484 1.00 93.44 86 GLU A CA 1
ATOM 658 C C . GLU A 1 86 ? -14.766 11.368 2.509 1.00 93.44 86 GLU A C 1
ATOM 660 O O . GLU A 1 86 ? -14.288 11.856 1.486 1.00 93.44 86 GLU A O 1
ATOM 665 N N . LYS A 1 87 ? -14.683 12.018 3.675 1.00 92.31 87 LYS A N 1
ATOM 666 C CA . LYS A 1 87 ? -14.054 13.343 3.811 1.00 92.31 87 LYS A CA 1
ATOM 667 C C . LYS A 1 87 ? -12.575 13.389 3.387 1.00 92.31 87 LYS A C 1
ATOM 669 O O . LYS A 1 87 ? -12.061 14.480 3.189 1.00 92.31 87 LYS A O 1
ATOM 674 N N . TYR A 1 88 ? -11.908 12.240 3.252 1.00 91.69 88 TYR A N 1
ATOM 675 C CA . TYR A 1 88 ? -10.504 12.123 2.830 1.00 91.69 88 TYR A CA 1
ATOM 676 C C . TYR A 1 88 ? -10.330 11.806 1.328 1.00 91.69 88 TYR A C 1
ATOM 678 O O . TYR A 1 88 ? -9.270 11.347 0.903 1.00 91.69 88 TYR A O 1
ATOM 686 N N . LYS A 1 89 ? -11.381 11.975 0.516 1.00 90.38 89 LYS A N 1
ATOM 687 C CA . LYS A 1 89 ? -11.418 11.600 -0.913 1.00 90.38 89 LYS A CA 1
ATOM 688 C C . LYS A 1 89 ? -10.457 12.381 -1.812 1.00 90.38 89 LYS A C 1
ATOM 690 O O . LYS A 1 89 ? -10.127 11.896 -2.891 1.00 90.38 89 LYS A O 1
ATOM 695 N N . ASP A 1 90 ? -10.018 13.559 -1.384 1.00 89.44 90 ASP A N 1
ATOM 696 C CA . ASP A 1 90 ? -8.992 14.357 -2.069 1.00 89.44 90 ASP A CA 1
ATOM 697 C C . ASP A 1 90 ? -7.624 13.657 -2.115 1.00 89.44 90 ASP A C 1
ATOM 699 O O . ASP A 1 90 ? -6.831 13.896 -3.022 1.00 89.44 90 ASP A O 1
ATOM 703 N N . GLY A 1 91 ? -7.378 12.734 -1.184 1.00 88.06 91 GLY A N 1
ATOM 704 C CA . GLY A 1 91 ? -6.192 11.893 -1.139 1.00 88.06 91 GLY A CA 1
ATOM 705 C C . GLY A 1 91 ? -4.986 12.531 -0.450 1.00 88.06 91 GLY A C 1
ATOM 706 O O . GLY A 1 91 ? -3.989 11.841 -0.228 1.00 88.06 91 GLY A O 1
ATOM 707 N N . ASP A 1 92 ? -5.076 13.796 -0.035 1.00 92.38 92 ASP A N 1
ATOM 708 C CA . ASP A 1 92 ? -3.980 14.540 0.606 1.00 92.38 92 ASP A CA 1
ATOM 709 C C . ASP A 1 92 ? -3.503 13.872 1.905 1.00 92.38 92 ASP A C 1
ATOM 711 O O . ASP A 1 92 ? -2.310 13.863 2.235 1.00 92.38 92 ASP A O 1
ATOM 715 N N . ALA A 1 93 ? -4.433 13.225 2.611 1.00 91.62 93 ALA A N 1
ATOM 716 C CA . ALA A 1 93 ? -4.162 12.435 3.808 1.00 91.62 93 ALA A CA 1
ATOM 717 C C . ALA A 1 93 ? -3.197 11.258 3.570 1.00 91.62 93 ALA A C 1
ATOM 719 O O . ALA A 1 93 ? -2.598 10.769 4.527 1.00 91.62 93 ALA A O 1
ATOM 720 N N . PHE A 1 94 ? -3.019 10.811 2.323 1.00 93.00 94 PHE A N 1
ATOM 721 C CA . PHE A 1 94 ? -2.228 9.625 1.976 1.00 93.00 94 PHE A CA 1
ATOM 722 C C . PHE A 1 94 ? -0.943 9.953 1.203 1.00 93.00 94 PHE A C 1
ATOM 724 O O . PHE A 1 94 ? -0.186 9.047 0.856 1.00 93.00 94 PHE A O 1
ATOM 731 N N . LEU A 1 95 ? -0.672 11.233 0.923 1.00 90.69 95 LEU A N 1
ATOM 732 C CA . LEU A 1 95 ? 0.493 11.651 0.143 1.00 90.69 95 LEU A CA 1
ATOM 733 C C . LEU A 1 95 ? 1.785 11.697 0.971 1.00 90.69 95 LEU A C 1
ATOM 735 O O . LEU A 1 95 ? 1.825 12.138 2.122 1.00 90.69 95 LEU A O 1
ATOM 739 N N . GLY A 1 96 ? 2.890 11.305 0.334 1.00 86.81 96 GLY A N 1
ATOM 740 C CA . GLY A 1 96 ? 4.241 11.477 0.866 1.00 86.81 96 GLY A CA 1
ATOM 741 C C . GLY A 1 96 ? 4.462 10.759 2.198 1.00 86.81 96 GLY A C 1
ATOM 742 O O . GLY A 1 96 ? 4.403 9.538 2.270 1.00 86.81 96 GLY A O 1
ATOM 743 N N . LYS A 1 97 ? 4.767 11.526 3.252 1.00 91.00 97 LYS A N 1
ATOM 744 C CA . LYS A 1 97 ? 5.049 10.995 4.598 1.00 91.00 97 LYS A CA 1
ATOM 745 C C . LYS A 1 97 ? 3.798 10.836 5.469 1.00 91.00 97 LYS A C 1
ATOM 747 O O . LYS A 1 97 ? 3.924 10.396 6.610 1.00 91.00 97 LYS A O 1
ATOM 752 N N . ASN A 1 98 ? 2.624 11.204 4.954 1.00 93.62 98 ASN A N 1
ATOM 753 C CA . ASN A 1 98 ? 1.381 11.187 5.725 1.00 93.62 98 ASN A CA 1
ATOM 754 C C . ASN A 1 98 ? 0.847 9.766 5.934 1.00 93.62 98 ASN A C 1
ATOM 756 O O . ASN A 1 98 ? 0.127 9.544 6.902 1.00 93.62 98 ASN A O 1
ATOM 760 N N . MET A 1 99 ? 1.223 8.817 5.069 1.00 95.69 99 MET A N 1
ATOM 761 C CA . MET A 1 99 ? 0.889 7.400 5.183 1.00 95.69 99 MET A CA 1
ATOM 762 C C . MET A 1 99 ? 2.162 6.554 5.191 1.00 95.69 99 MET A C 1
ATOM 764 O O . MET A 1 99 ? 2.970 6.607 4.261 1.00 95.69 99 MET A O 1
ATOM 768 N N . LYS A 1 100 ? 2.331 5.753 6.242 1.00 96.69 100 LYS A N 1
ATOM 769 C CA . LYS A 1 100 ? 3.492 4.876 6.406 1.00 96.69 100 LYS A CA 1
ATOM 770 C C . LYS A 1 100 ? 3.144 3.590 7.138 1.00 96.69 100 LYS A C 1
ATOM 772 O O . LYS A 1 100 ? 2.202 3.547 7.928 1.00 96.69 100 LYS A O 1
ATOM 777 N N . LEU A 1 101 ? 3.948 2.566 6.898 1.00 95.88 101 LEU A N 1
ATOM 778 C CA . LEU A 1 101 ? 3.983 1.346 7.690 1.00 95.88 101 LEU A CA 1
ATOM 779 C C . LEU A 1 101 ? 5.191 1.415 8.628 1.00 95.88 101 LEU A C 1
ATOM 781 O O . LEU A 1 101 ? 6.259 1.858 8.209 1.00 95.88 101 LEU A O 1
ATOM 785 N N . VAL A 1 102 ? 5.034 0.993 9.876 1.00 96.25 102 VAL A N 1
ATOM 786 C CA . VAL A 1 102 ? 6.121 0.925 10.863 1.00 96.25 102 VAL A CA 1
ATOM 787 C C . VAL A 1 102 ? 6.182 -0.494 11.413 1.00 96.25 102 VAL A C 1
ATOM 789 O O . VAL A 1 102 ? 5.138 -1.037 11.777 1.00 96.25 102 VAL A O 1
ATOM 792 N N . ASP A 1 103 ? 7.359 -1.113 11.432 1.00 95.19 103 ASP A N 1
ATOM 793 C CA . ASP A 1 103 ? 7.547 -2.435 12.045 1.00 95.19 103 ASP A CA 1
ATOM 794 C C . ASP A 1 103 ? 7.860 -2.356 13.548 1.00 95.19 103 ASP A C 1
ATOM 796 O O . ASP A 1 103 ? 7.920 -1.281 14.149 1.00 95.19 103 ASP A O 1
ATOM 800 N N . GLU A 1 104 ? 8.027 -3.520 14.173 1.00 93.50 104 GLU A N 1
ATOM 801 C CA . GLU A 1 104 ? 8.356 -3.658 15.595 1.00 93.50 104 GLU A CA 1
ATOM 802 C C . GLU A 1 104 ? 9.722 -3.068 15.986 1.00 93.50 104 GLU A C 1
ATOM 804 O O . GLU A 1 104 ? 9.919 -2.703 17.145 1.00 93.50 104 GLU A O 1
ATOM 809 N N . GLU A 1 105 ? 10.640 -2.911 15.028 1.00 93.12 105 GLU A N 1
ATOM 810 C CA . GLU A 1 105 ? 11.949 -2.279 15.231 1.00 93.12 105 GLU A CA 1
ATOM 811 C C . GLU A 1 105 ? 11.896 -0.753 15.031 1.00 93.12 105 GLU A C 1
ATOM 813 O O . GLU A 1 105 ? 12.881 -0.050 15.270 1.00 93.12 105 GLU A O 1
ATOM 818 N N . GLY A 1 106 ? 10.743 -0.218 14.616 1.00 94.31 106 GLY A N 1
ATOM 819 C CA . GLY A 1 106 ? 10.540 1.202 14.342 1.00 94.31 106 GLY A CA 1
ATOM 820 C C . GLY A 1 106 ? 10.999 1.641 12.950 1.00 94.31 106 GLY A C 1
ATOM 821 O O . GLY A 1 106 ? 11.054 2.844 12.682 1.00 94.31 106 GLY A O 1
ATOM 822 N N . LYS A 1 107 ? 11.327 0.710 12.047 1.00 94.88 107 LYS A N 1
ATOM 823 C CA . LYS A 1 107 ? 11.687 1.033 10.664 1.00 94.88 107 LYS A CA 1
ATOM 824 C C . LYS A 1 107 ? 10.427 1.401 9.884 1.00 94.88 107 LYS A C 1
ATOM 826 O O . LYS A 1 107 ? 9.393 0.738 9.951 1.00 94.88 107 LYS A O 1
ATOM 831 N N . GLU A 1 108 ? 10.527 2.513 9.158 1.00 95.69 108 GLU A N 1
ATOM 832 C CA . GLU A 1 108 ? 9.413 3.112 8.429 1.00 95.69 108 GLU A CA 1
ATOM 833 C C . GLU A 1 108 ? 9.465 2.762 6.941 1.00 95.69 108 GLU A C 1
ATOM 835 O O . GLU A 1 108 ? 10.509 2.866 6.292 1.00 95.69 108 GLU A O 1
ATOM 840 N N . TYR A 1 109 ? 8.306 2.431 6.381 1.00 94.75 109 TYR A N 1
ATOM 841 C CA . TYR A 1 109 ? 8.117 2.156 4.965 1.00 94.75 109 TYR A CA 1
ATOM 842 C C . TYR A 1 109 ? 7.073 3.119 4.413 1.00 94.75 109 TYR A C 1
ATOM 844 O O . TYR A 1 109 ? 5.946 3.191 4.906 1.00 94.75 109 TYR A O 1
ATOM 852 N N . LEU A 1 110 ? 7.442 3.859 3.371 1.00 94.31 110 LEU A N 1
ATOM 853 C CA . LEU A 1 110 ? 6.531 4.757 2.667 1.00 94.31 110 LEU A CA 1
ATOM 854 C C . LEU A 1 110 ? 5.894 4.025 1.489 1.00 94.31 110 LEU A C 1
ATOM 856 O O . LEU A 1 110 ? 6.554 3.224 0.822 1.00 94.31 110 LEU A O 1
ATOM 860 N N . SER A 1 111 ? 4.624 4.314 1.215 1.00 88.81 111 SER A N 1
ATOM 861 C CA . SER A 1 111 ? 3.985 3.824 -0.004 1.00 88.81 111 SER A CA 1
ATOM 862 C C . SER A 1 111 ? 4.474 4.600 -1.220 1.00 88.81 111 SER A C 1
ATOM 864 O O . SER A 1 111 ? 4.597 5.825 -1.166 1.00 88.81 111 SER A O 1
ATOM 866 N N . SER A 1 112 ? 4.684 3.907 -2.336 1.00 78.81 112 SER A N 1
ATOM 867 C CA . SER A 1 112 ? 5.023 4.533 -3.620 1.00 78.81 112 SER A CA 1
ATOM 868 C C . SER A 1 112 ? 3.811 5.188 -4.287 1.00 78.81 112 SER A C 1
ATOM 870 O O . SER A 1 112 ? 3.942 6.214 -4.951 1.00 78.81 112 SER A O 1
ATOM 872 N N . SER A 1 113 ? 2.633 4.587 -4.129 1.00 87.25 113 SER A N 1
ATOM 873 C CA . SER A 1 113 ? 1.384 5.012 -4.757 1.00 87.25 113 SER A CA 1
ATOM 874 C C . SER A 1 113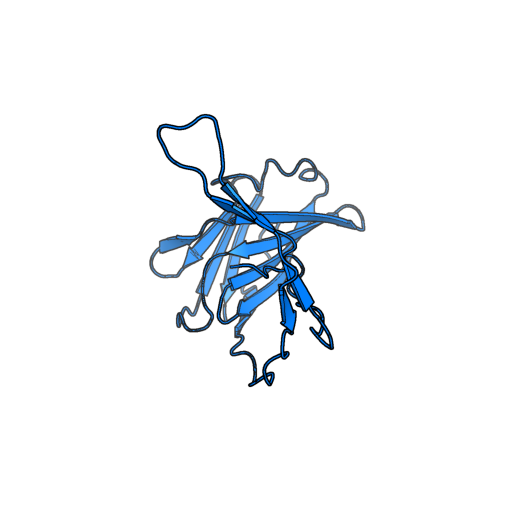 ? 0.184 4.398 -4.043 1.00 87.25 113 SER A C 1
ATOM 876 O O . SER A 1 113 ? 0.324 3.441 -3.279 1.00 87.25 113 SER A O 1
ATOM 878 N N . PHE A 1 114 ? -1.001 4.936 -4.315 1.00 92.00 114 PHE A N 1
ATOM 879 C CA . PHE A 1 114 ? -2.264 4.379 -3.857 1.00 92.00 114 PHE A CA 1
ATOM 880 C C . PHE A 1 114 ? -3.361 4.617 -4.897 1.00 92.00 114 PHE A C 1
ATOM 882 O O . PHE A 1 114 ? -3.259 5.509 -5.740 1.00 92.00 114 PHE A O 1
ATOM 889 N N . SER A 1 115 ? -4.427 3.830 -4.818 1.00 92.12 115 SER A N 1
ATOM 890 C CA . SER A 1 115 ? -5.675 4.056 -5.547 1.00 92.12 115 SER A CA 1
ATOM 891 C C . SER A 1 115 ? -6.807 4.343 -4.571 1.00 92.12 115 SER A C 1
ATOM 893 O O . SER A 1 115 ? -6.857 3.713 -3.515 1.00 92.12 115 SER A O 1
ATOM 895 N N . ILE A 1 116 ? -7.730 5.225 -4.953 1.00 92.56 116 ILE A N 1
ATOM 896 C CA . ILE A 1 116 ? -8.946 5.546 -4.197 1.00 92.56 116 ILE A CA 1
ATOM 897 C C . ILE A 1 116 ? -10.164 5.092 -5.003 1.00 92.56 116 ILE A C 1
ATOM 899 O O . ILE A 1 116 ? -10.276 5.412 -6.185 1.00 92.56 116 ILE A O 1
ATOM 903 N N . ASP A 1 117 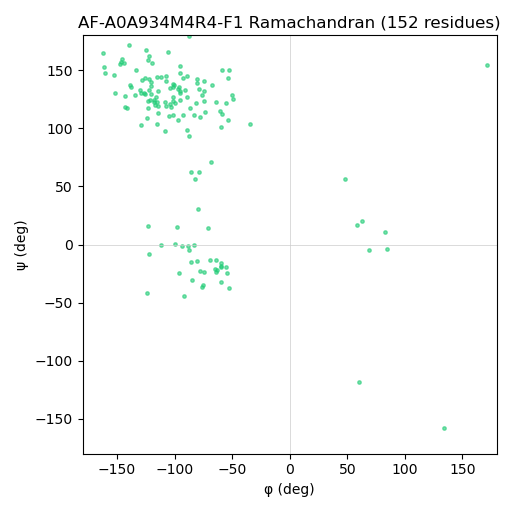? -11.083 4.390 -4.348 1.00 92.56 117 ASP A N 1
ATOM 904 C CA . ASP A 1 117 ? -12.415 4.054 -4.856 1.00 92.56 117 ASP A CA 1
ATOM 905 C C . ASP A 1 117 ? -13.482 4.526 -3.853 1.00 92.56 117 ASP A C 1
ATOM 907 O O . ASP A 1 117 ? -13.260 4.470 -2.646 1.00 92.56 117 ASP A O 1
ATOM 911 N N . SER A 1 118 ? -14.633 5.017 -4.312 1.00 89.88 118 SER A N 1
ATOM 912 C CA . SER A 1 118 ? -15.709 5.501 -3.429 1.00 89.88 118 SER A CA 1
ATOM 913 C C . SER A 1 118 ? -16.815 4.456 -3.310 1.00 89.88 118 SER A C 1
ATOM 915 O O . SER A 1 118 ? -17.405 4.070 -4.318 1.00 89.88 118 SER A O 1
ATOM 917 N N . LYS A 1 119 ? -17.134 4.029 -2.082 1.00 85.00 119 LYS A N 1
ATOM 918 C CA . LYS A 1 119 ? -18.210 3.067 -1.788 1.00 85.00 119 LYS A CA 1
ATOM 919 C C . LYS A 1 119 ? -18.918 3.428 -0.487 1.00 85.00 119 LYS A C 1
ATOM 921 O O . LYS A 1 119 ? -18.262 3.575 0.535 1.00 85.00 119 LYS A O 1
ATOM 926 N N . ASP A 1 120 ? -20.246 3.526 -0.526 1.00 79.31 120 ASP A N 1
ATOM 927 C CA . ASP A 1 120 ? -21.114 3.610 0.660 1.00 79.31 120 ASP A CA 1
ATOM 928 C C . ASP A 1 120 ? -20.659 4.643 1.720 1.00 79.31 120 ASP A C 1
ATOM 930 O O . ASP A 1 120 ? -20.430 4.304 2.881 1.00 79.31 120 ASP A O 1
ATOM 934 N N . ASN A 1 121 ? -20.502 5.915 1.319 1.00 87.00 121 ASN A N 1
ATOM 935 C CA . ASN A 1 121 ? -20.024 7.038 2.156 1.00 87.00 121 ASN A CA 1
ATOM 936 C C . ASN A 1 121 ? -18.624 6.849 2.774 1.00 87.00 121 ASN A C 1
ATOM 938 O O . ASN A 1 121 ? -18.224 7.567 3.697 1.00 87.00 121 ASN A O 1
ATOM 942 N N . LYS A 1 122 ? -17.856 5.897 2.251 1.00 93.19 122 LYS A N 1
ATOM 943 C CA . LYS A 1 122 ? -16.448 5.686 2.558 1.00 93.19 122 LYS A CA 1
ATOM 944 C C . LYS A 1 122 ? -15.629 5.755 1.282 1.00 93.19 122 LYS A C 1
ATOM 946 O O . LYS A 1 122 ? -16.126 5.610 0.161 1.00 93.19 122 LYS A O 1
ATOM 951 N N . ILE A 1 123 ? -14.336 5.944 1.469 1.00 94.56 123 ILE A N 1
ATOM 952 C CA . ILE A 1 123 ? -13.359 5.663 0.429 1.00 94.56 123 ILE A CA 1
ATOM 953 C C . ILE A 1 123 ? -12.581 4.409 0.790 1.00 94.56 123 ILE A C 1
ATOM 955 O O . ILE A 1 123 ? -12.243 4.189 1.951 1.00 94.56 123 ILE A O 1
ATOM 959 N N . VAL A 1 124 ? -12.302 3.595 -0.218 1.00 94.44 124 VAL A N 1
ATOM 960 C CA . VAL A 1 124 ? -11.456 2.411 -0.150 1.00 94.44 124 VAL A CA 1
ATOM 961 C C . VAL A 1 124 ? -10.122 2.760 -0.788 1.00 94.44 124 VAL A C 1
ATOM 963 O O . VAL A 1 124 ? -10.059 3.135 -1.958 1.00 94.44 124 VAL A O 1
ATOM 966 N N . ILE A 1 125 ? -9.056 2.631 -0.010 1.00 94.31 125 ILE A N 1
ATOM 967 C CA . ILE A 1 125 ? -7.686 2.862 -0.438 1.00 94.31 125 ILE A CA 1
ATOM 968 C C . ILE A 1 125 ? -7.022 1.506 -0.635 1.00 94.31 125 ILE A C 1
ATOM 970 O O . ILE A 1 125 ? -7.131 0.634 0.226 1.00 94.31 125 ILE A O 1
ATOM 974 N N . SER A 1 126 ? -6.305 1.338 -1.745 1.00 94.19 126 SER A N 1
ATOM 975 C CA . SER A 1 126 ? -5.378 0.219 -1.950 1.00 94.19 126 SER A CA 1
ATOM 976 C C . SER A 1 126 ? -3.979 0.758 -2.199 1.00 94.19 126 SER A C 1
ATOM 978 O O . SER A 1 126 ? -3.798 1.655 -3.023 1.00 94.19 126 SER A O 1
ATOM 980 N N . THR A 1 127 ? -2.994 0.238 -1.475 1.00 93.56 127 THR A N 1
ATOM 981 C CA . THR A 1 127 ? -1.613 0.731 -1.494 1.00 93.56 127 THR A CA 1
ATOM 982 C C . THR A 1 127 ? -0.605 -0.406 -1.351 1.00 93.56 127 THR A C 1
ATOM 984 O O . THR A 1 127 ? -0.927 -1.471 -0.816 1.00 93.56 127 THR A O 1
ATOM 987 N N . ASN A 1 128 ? 0.619 -0.178 -1.829 1.00 92.56 128 ASN A N 1
ATOM 988 C CA . ASN A 1 128 ? 1.744 -1.098 -1.694 1.00 92.56 128 ASN A CA 1
ATOM 989 C C . ASN A 1 128 ? 2.901 -0.428 -0.944 1.00 92.56 128 ASN A C 1
ATOM 991 O O . ASN A 1 128 ? 3.291 0.701 -1.248 1.00 92.56 128 ASN A O 1
ATOM 995 N N . PHE A 1 129 ? 3.494 -1.173 -0.015 1.00 92.75 129 PHE A N 1
ATOM 996 C CA . PHE A 1 129 ? 4.746 -0.827 0.649 1.00 92.75 129 PHE A CA 1
ATOM 997 C C . PHE A 1 129 ? 5.879 -1.733 0.141 1.00 92.75 129 PHE A C 1
ATOM 999 O O . PHE A 1 129 ? 5.640 -2.917 -0.129 1.00 92.75 129 PHE A O 1
ATOM 1006 N N . PRO A 1 130 ? 7.114 -1.211 0.015 1.00 90.31 130 PRO A N 1
ATOM 1007 C CA . PRO A 1 130 ? 8.262 -1.940 -0.525 1.00 90.31 130 PRO A CA 1
ATOM 1008 C C . PRO A 1 130 ? 8.870 -2.895 0.518 1.00 90.31 130 PRO A C 1
ATOM 1010 O O . PRO A 1 130 ? 10.018 -2.739 0.924 1.00 90.31 130 PRO A O 1
ATOM 1013 N N . LEU A 1 131 ? 8.085 -3.873 0.970 1.00 88.50 131 LEU A N 1
ATOM 1014 C CA . LEU A 1 131 ? 8.484 -4.896 1.936 1.00 88.50 131 LEU A CA 1
ATOM 1015 C C . LEU A 1 131 ? 8.157 -6.291 1.394 1.00 88.50 131 LEU A C 1
ATOM 1017 O O . LEU A 1 131 ? 7.130 -6.497 0.752 1.00 88.50 131 LEU A O 1
ATOM 1021 N N . SER A 1 132 ? 9.045 -7.248 1.652 1.00 87.31 132 SER A N 1
ATOM 1022 C CA . SER A 1 132 ? 8.892 -8.641 1.248 1.00 87.31 132 SER A CA 1
ATOM 1023 C C . SER A 1 132 ? 8.288 -9.506 2.355 1.00 87.31 132 SER A C 1
ATOM 1025 O O . SER A 1 132 ? 8.594 -9.339 3.530 1.00 87.31 132 SER A O 1
ATOM 1027 N N . SER A 1 133 ? 7.522 -10.526 1.973 1.00 86.69 133 SER A N 1
ATOM 1028 C CA . SER A 1 133 ? 7.055 -11.605 2.856 1.00 86.69 133 SER A CA 1
ATOM 1029 C C . SER A 1 133 ? 8.172 -12.474 3.435 1.00 86.69 133 SER A C 1
ATOM 1031 O O . SER A 1 133 ? 7.910 -13.280 4.325 1.00 86.69 133 SER A O 1
ATOM 1033 N N . TYR A 1 134 ? 9.393 -12.370 2.906 1.00 86.38 134 TYR A N 1
ATOM 1034 C CA . TYR A 1 134 ? 10.567 -13.027 3.479 1.00 86.38 134 TYR A CA 1
ATOM 1035 C C . TYR A 1 134 ? 11.151 -12.251 4.665 1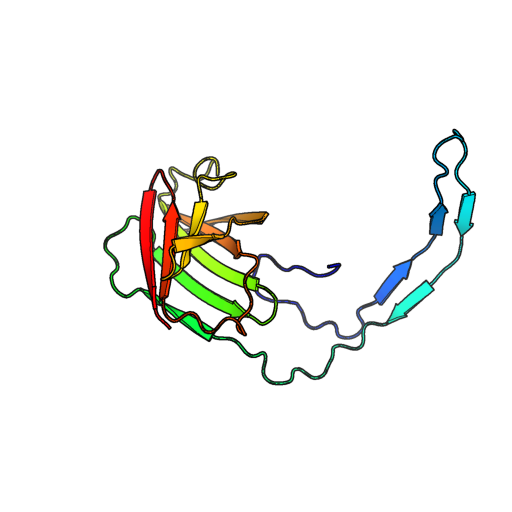.00 86.38 134 TYR A C 1
ATOM 1037 O O . TYR A 1 134 ? 11.943 -12.816 5.418 1.00 86.38 134 TYR A O 1
ATOM 1045 N N . GLU A 1 135 ? 10.753 -10.988 4.860 1.00 81.69 135 GLU A N 1
ATOM 1046 C CA . GLU A 1 135 ? 11.037 -10.272 6.100 1.00 81.69 135 GLU A CA 1
ATOM 1047 C C . GLU A 1 135 ? 10.120 -10.842 7.190 1.00 81.69 135 GLU A C 1
ATOM 1049 O O . GLU A 1 135 ? 8.893 -10.777 7.100 1.00 81.69 135 GLU A O 1
ATOM 1054 N N . ASN A 1 136 ? 10.711 -11.496 8.192 1.00 81.44 136 ASN A N 1
ATOM 1055 C CA . ASN A 1 136 ? 9.981 -12.242 9.217 1.00 81.44 136 ASN A CA 1
ATOM 1056 C C . ASN A 1 136 ? 9.458 -11.314 10.328 1.00 81.44 136 ASN A C 1
ATOM 1058 O O . ASN A 1 136 ? 9.783 -11.497 11.497 1.00 81.44 136 ASN A O 1
ATOM 1062 N N . VAL A 1 137 ? 8.680 -10.303 9.937 1.00 91.62 137 VAL A N 1
ATOM 1063 C CA . VAL A 1 137 ? 8.110 -9.288 10.831 1.00 91.62 137 VAL A CA 1
ATOM 1064 C C . VAL A 1 137 ? 6.755 -9.761 11.349 1.00 91.62 137 VAL A C 1
ATOM 1066 O O . VAL A 1 137 ? 5.866 -10.109 10.562 1.00 91.62 137 VAL A O 1
ATOM 1069 N N . ASN A 1 138 ? 6.570 -9.768 12.669 1.00 92.94 138 ASN A N 1
ATOM 1070 C CA . ASN A 1 138 ? 5.336 -10.285 13.278 1.00 92.94 138 ASN A CA 1
ATOM 1071 C C . ASN A 1 138 ? 4.219 -9.244 13.334 1.00 92.94 138 ASN A C 1
ATOM 1073 O O . ASN A 1 138 ? 3.036 -9.594 13.279 1.00 92.94 138 ASN A O 1
ATOM 1077 N N . LYS A 1 139 ? 4.601 -7.971 13.448 1.00 94.94 139 LYS A N 1
ATOM 1078 C CA . LYS A 1 139 ? 3.682 -6.864 13.678 1.00 94.94 139 LYS A CA 1
ATOM 1079 C C . LYS A 1 139 ? 4.061 -5.651 12.847 1.00 94.94 139 LYS A C 1
ATOM 1081 O O . LYS A 1 139 ? 5.221 -5.253 12.790 1.00 94.94 139 LYS A O 1
ATOM 1086 N N . PHE A 1 140 ? 3.044 -5.036 12.268 1.00 95.50 140 PHE A N 1
ATOM 1087 C CA . PHE A 1 140 ? 3.134 -3.732 11.639 1.00 95.50 140 PHE A CA 1
ATOM 1088 C C . PHE A 1 140 ? 2.134 -2.771 12.263 1.00 95.50 140 PHE A C 1
ATOM 1090 O O . PHE A 1 140 ? 1.109 -3.166 12.818 1.00 95.50 140 PHE A O 1
ATOM 1097 N N . LYS A 1 141 ? 2.406 -1.485 12.109 1.00 95.56 141 LYS A N 1
ATOM 1098 C CA . LYS A 1 141 ? 1.477 -0.406 12.399 1.00 95.56 141 LYS A CA 1
ATOM 1099 C C . LYS A 1 141 ? 1.305 0.438 11.145 1.00 95.56 141 LYS A C 1
ATOM 1101 O O . LYS A 1 141 ? 2.270 1.026 10.659 1.00 95.56 141 LYS A O 1
ATOM 1106 N N . LEU A 1 142 ? 0.087 0.491 10.616 1.00 95.44 142 LEU A N 1
ATOM 1107 C CA . LEU A 1 142 ? -0.270 1.458 9.583 1.00 95.44 142 LEU A CA 1
ATOM 1108 C C . LEU A 1 142 ? -0.574 2.784 10.277 1.00 95.44 142 LEU A C 1
ATOM 1110 O O . LEU A 1 142 ? -1.456 2.840 11.131 1.00 95.44 142 LEU A O 1
ATOM 1114 N N . VAL A 1 143 ? 0.149 3.836 9.907 1.00 95.69 143 VAL A N 1
ATOM 1115 C CA . VAL A 1 143 ? 0.009 5.180 10.472 1.00 95.69 143 VAL A CA 1
ATOM 1116 C C . VAL A 1 143 ? -0.409 6.137 9.366 1.00 95.69 143 VAL A C 1
ATOM 1118 O O . VAL A 1 143 ? 0.287 6.262 8.356 1.00 95.69 143 VAL A O 1
ATOM 1121 N N . ILE A 1 144 ? -1.525 6.833 9.581 1.00 95.56 144 ILE A N 1
ATOM 1122 C CA . ILE A 1 144 ? -2.020 7.908 8.722 1.00 95.56 144 ILE A CA 1
ATOM 1123 C C . ILE A 1 144 ? -2.187 9.160 9.582 1.00 95.56 144 ILE A C 1
ATOM 1125 O O . ILE A 1 144 ? -3.084 9.223 10.422 1.00 95.56 144 ILE A O 1
ATOM 1129 N N . THR A 1 145 ? -1.329 10.164 9.393 1.00 93.44 145 THR A N 1
ATOM 1130 C CA . THR A 1 145 ? -1.165 11.294 10.333 1.00 93.44 145 THR A CA 1
ATOM 1131 C C . THR A 1 145 ? -2.472 12.010 10.692 1.00 93.44 145 THR A C 1
ATOM 1133 O O . THR A 1 145 ? -2.651 12.412 11.838 1.00 93.44 145 THR A O 1
ATOM 1136 N N . SER A 1 146 ? -3.395 12.159 9.742 1.00 92.38 146 SER A N 1
ATOM 1137 C CA . SER A 1 146 ? -4.666 12.879 9.919 1.00 92.38 146 SER A CA 1
ATOM 1138 C C . SER A 1 146 ? -5.857 11.998 10.330 1.00 92.38 146 SER A C 1
ATOM 1140 O O . SER A 1 146 ? -6.963 12.519 10.503 1.00 92.38 146 SER A O 1
ATOM 1142 N N . ILE A 1 147 ? -5.662 10.680 10.459 1.00 93.50 147 ILE A N 1
ATOM 1143 C CA . ILE A 1 147 ? -6.738 9.700 10.709 1.00 93.50 147 ILE A CA 1
ATOM 1144 C C . ILE A 1 147 ? -6.456 8.872 11.965 1.00 93.50 147 ILE A C 1
ATOM 1146 O O . ILE A 1 147 ? -7.358 8.626 12.764 1.00 93.50 147 ILE A O 1
ATOM 1150 N N . GLY A 1 148 ? -5.205 8.456 12.154 1.00 92.94 148 GLY A N 1
ATOM 1151 C CA . GLY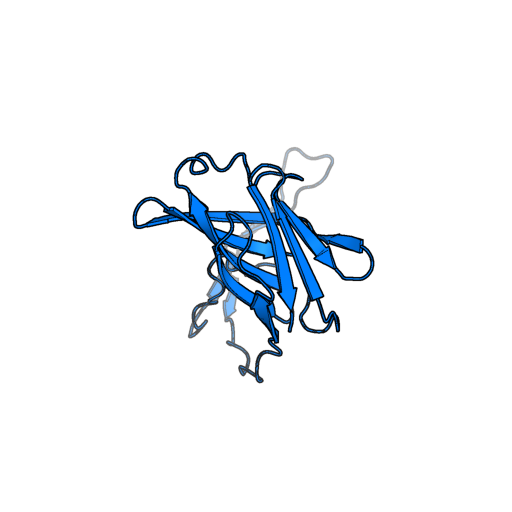 A 1 148 ? -4.762 7.658 13.287 1.00 92.94 148 GLY A CA 1
ATOM 1152 C C . GLY A 1 148 ? -3.884 6.490 12.862 1.00 92.94 148 GLY A C 1
ATOM 1153 O O . GLY A 1 148 ? -3.270 6.493 11.796 1.00 92.94 148 GLY A O 1
ATOM 1154 N N . GLU A 1 149 ? -3.825 5.481 13.720 1.00 94.56 149 GLU A N 1
ATOM 1155 C CA . GLU A 1 149 ? -2.989 4.303 13.526 1.00 94.56 149 GLU A CA 1
ATOM 1156 C C . GLU A 1 149 ? -3.758 3.013 13.801 1.00 94.56 149 GLU A C 1
ATOM 1158 O O . GLU A 1 149 ? -4.685 2.990 14.610 1.00 94.56 149 GLU A O 1
ATOM 1163 N N . VAL A 1 150 ? -3.380 1.936 13.117 1.00 95.19 150 VAL A N 1
ATOM 1164 C CA . VAL A 1 150 ? -3.946 0.601 13.321 1.00 95.19 150 VAL A CA 1
ATOM 1165 C C . VAL A 1 150 ? -2.846 -0.447 13.301 1.00 95.19 150 VAL A C 1
ATOM 1167 O O . VAL A 1 150 ? -1.942 -0.420 12.465 1.00 95.19 150 VAL A O 1
ATOM 1170 N N . GLU A 1 151 ? -2.921 -1.365 14.257 1.00 95.44 151 GLU A N 1
ATOM 1171 C CA . GLU A 1 151 ? -1.957 -2.445 14.417 1.00 95.44 151 GLU A CA 1
ATOM 1172 C C . GLU A 1 151 ? -2.394 -3.689 13.643 1.00 95.44 151 GLU A C 1
ATOM 1174 O O . GLU A 1 151 ? -3.546 -4.122 13.720 1.00 95.44 151 GLU A O 1
ATOM 1179 N N . LEU A 1 152 ? -1.444 -4.249 12.901 1.00 94.56 152 LEU A N 1
ATOM 1180 C CA . LEU A 1 152 ? -1.568 -5.398 12.020 1.00 94.56 152 LEU A CA 1
ATOM 1181 C C . LEU A 1 152 ? -0.667 -6.512 12.552 1.00 94.56 152 LEU A C 1
ATOM 1183 O O . LEU A 1 152 ? 0.548 -6.338 12.632 1.00 94.56 152 LEU A O 1
ATOM 1187 N N . VAL A 1 153 ? -1.245 -7.658 12.888 1.00 94.62 153 VAL A N 1
ATOM 1188 C CA . VAL A 1 153 ? -0.532 -8.821 13.428 1.00 94.62 153 VAL A CA 1
ATOM 1189 C C . VAL A 1 153 ? -0.736 -10.009 12.498 1.00 94.62 153 VAL A C 1
ATOM 1191 O O . VAL A 1 153 ? -1.818 -10.178 11.938 1.00 94.62 153 VAL A O 1
ATOM 1194 N N . LYS A 1 154 ? 0.325 -10.782 12.298 1.00 90.88 154 LYS A N 1
ATOM 1195 C CA . LYS A 1 154 ? 0.345 -11.996 11.475 1.00 90.88 154 LYS A CA 1
ATOM 1196 C C . LYS A 1 154 ? -0.649 -13.070 11.939 1.00 90.88 154 LYS A C 1
ATOM 1198 O O . LYS A 1 154 ? -0.874 -13.185 13.163 1.00 90.88 154 LYS A O 1
#

Mean predicted aligned error: 10.71 Å

pLDDT: mean 84.38, std 13.54, range [42.75, 96.69]

Solvent-accessible surface area (backbone atoms only — not comparable to full-atom values): 9048 Å² total; per-residue (Å²): 130,97,82,82,56,66,82,74,58,76,74,82,40,79,85,36,65,51,74,42,62,62,49,78,48,80,48,100,88,48,100,62,65,50,75,49,75,46,83,46,78,47,71,46,75,64,67,81,82,62,80,70,59,61,45,61,39,45,71,80,58,91,83,39,64,60,46,77,76,44,35,38,26,26,71,74,28,29,37,38,30,34,35,33,62,42,92,55,70,87,43,69,58,57,45,68,85,28,25,34,39,30,41,86,88,65,55,76,39,53,48,88,55,72,48,82,44,82,52,95,77,22,27,40,39,26,27,40,26,87,40,38,40,80,56,91,70,62,41,40,32,46,38,27,78,86,63,45,54,44,44,33,34,96

Radius of gyration: 19.63 Å; Cα contacts (8 Å, |Δi|>4): 320; chains: 1; bounding box: 48×38×52 Å

Secondary structure (DSSP, 8-state):
-----TTS-PPP-TT-EEEEEEEEEEPTT-SPEEEEEEEEEEE-----------EE-EES---SS-EEEEEEEETTEEEEEEEEEGGGTT-GGGSTTSEEEEETT--EEE-S-EEEEEETTEEEEEEEES--TTS---EEEEEETTTEEEEEE-

Organism: NCBI:txid339861

Nearest PDB structures (foldseek):
  3fbq-assembly1_A  TM=5.389E-01  e=3.201E-02  Bacillus anthracis str. Sterne
  3wdh-assembly1_A  TM=6.782E-01  e=1.756E+00  Anoxybacillus sp. LM18-11
  8ezw-assembly6_F  TM=5.365E-01  e=1.354E+00  Vibrio cholerae O1 biovar El Tor str. N16961
  8dfy-assembly2_B  TM=4.298E-01  e=8.050E-01  Homo sapiens
  4hh8-assembly1_A  TM=3.700E-01  e=6.887E-01  Bos taurus

Sequence (154 aa):
MILESISGSIPKLENAVVEVEAVKIFYKSSENFKSIDGRWDLKLSGGKSDTVNSVEYKVESNKSGIEIISAKSRPTSFNVTFAVDEKYKDGDAFLGKNMKLVDEEGKEYLSSSFSIDSKDNKIVISTNFPLSSYENVNKFKLVITSIGEVELVK

Foldseek 3Di:
DPDDDLVPDDPQCVFPWDWDQWDWADDPPDPDIDIDGDTDTHTDDRPPPPPFLKDWWDFPDDPWQKAWPTWMATQFWIKTKIKHACVCVVVPLQPDPQKWKAFPVRDIWHWPDWDWDDDDRIIIIMTITGDHSVPPTAKMWIGRPVTGITIIGD